Protein AF-A0A949I7P9-F1 (afdb_monomer_lite)

Radius of gyration: 20.42 Å; chains: 1; bounding box: 46×42×62 Å

Sequence (142 aa):
MDLRWSILAGYGPLFASALLTTIEIAAVAVTAGLVLGVGLGLISSSSDAPKPQHWPAAWGLWLTRAVVWVYVTFFRGTPLFVQILLVHFALMPVLVHPDGGLLLSGEAAREFRQSHGAFFSGALALSMNAGAYISEIFRAGI

Foldseek 3Di:
DDDDVVVVVVCVVVVVVVVVLVVVLVVLQLVLLLVLLLVLLVLLLCPPPDQDPDPVSNVVSVVSNVVSVVLLCVLVVDDLVVLLCCLLPPVLCCQQEQVDHPPHHNPVSVVCCVPCRNSVSSSVSSNSSSNSVSSVVSNVVD

Secondary structure (DSSP, 8-state):
----HHHHHTTHHHHHHHHHHHHHHHHHHHHHHHH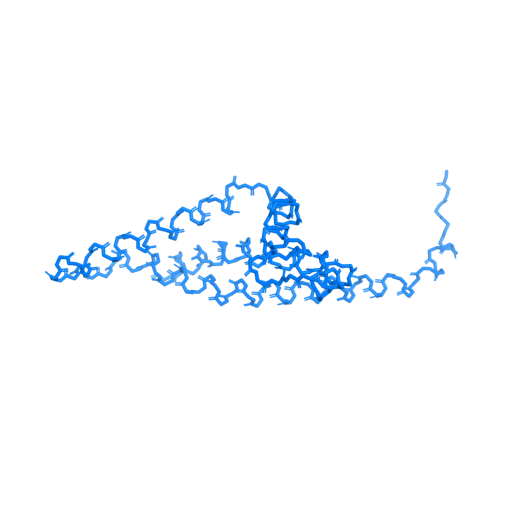HHHHHHHHHHGGGSPPPSSHHHHHHHHHHHHHHHHHHHHHHHS-HHHHHHHIIIIIHHHHB-TTT-SSB-HHHHHHHHHHHHHHHHHHHHHHHHHHHHHHHHHHHH-

pLDDT: mean 92.94, std 6.43, range [67.19, 98.5]

Structure (mmCIF, N/CA/C/O backbone):
data_AF-A0A949I7P9-F1
#
_entry.id   AF-A0A949I7P9-F1
#
loop_
_atom_site.group_PDB
_atom_site.id
_atom_site.type_symbol
_atom_site.label_atom_id
_atom_site.label_alt_id
_atom_site.label_comp_id
_atom_site.label_asym_id
_atom_site.label_entity_id
_atom_site.label_seq_id
_atom_site.pdbx_PDB_ins_code
_atom_site.Cartn_x
_atom_site.Cartn_y
_atom_site.Cartn_z
_atom_site.occupancy
_atom_site.B_iso_or_equiv
_atom_site.auth_seq_id
_atom_site.auth_comp_id
_atom_site.auth_asym_id
_atom_site.auth_atom_id
_atom_site.pdbx_PDB_model_num
ATOM 1 N N . MET A 1 1 ? 17.072 25.916 -26.640 1.00 67.19 1 MET A N 1
ATOM 2 C CA . MET A 1 1 ? 17.054 24.444 -26.517 1.00 67.19 1 MET A CA 1
ATOM 3 C C . MET A 1 1 ? 15.754 23.988 -27.137 1.00 67.19 1 MET A C 1
ATOM 5 O O . MET A 1 1 ? 14.721 24.139 -26.498 1.00 67.19 1 MET A O 1
ATOM 9 N N . ASP A 1 2 ? 15.791 23.537 -28.388 1.00 84.56 2 ASP A N 1
ATOM 10 C CA . ASP A 1 2 ? 14.576 23.132 -29.098 1.00 84.56 2 ASP A CA 1
ATOM 11 C C . ASP A 1 2 ? 14.197 21.696 -28.737 1.00 84.56 2 ASP A C 1
ATOM 13 O O . ASP A 1 2 ? 15.055 20.848 -28.466 1.00 84.56 2 ASP A O 1
ATOM 17 N N . LEU A 1 3 ? 12.896 21.424 -28.703 1.00 85.69 3 LEU A N 1
ATOM 18 C CA . LEU A 1 3 ? 12.366 20.120 -28.332 1.00 85.69 3 LEU A CA 1
ATOM 19 C C . LEU A 1 3 ? 12.647 19.094 -29.444 1.00 85.69 3 LEU A C 1
ATOM 21 O O . LEU A 1 3 ? 12.194 19.244 -30.578 1.00 85.69 3 LEU A O 1
ATOM 25 N N . ARG A 1 4 ? 13.397 18.032 -29.122 1.00 86.88 4 ARG A N 1
ATOM 26 C CA . ARG A 1 4 ? 13.829 17.006 -30.090 1.00 86.88 4 ARG A CA 1
ATOM 27 C C . ARG A 1 4 ? 12.917 15.779 -30.073 1.00 86.88 4 ARG A C 1
ATOM 29 O O . ARG A 1 4 ? 13.238 14.760 -29.468 1.00 86.88 4 ARG A O 1
ATOM 36 N N . TRP A 1 5 ? 11.792 15.867 -30.778 1.00 85.62 5 TRP A N 1
ATOM 37 C CA . TRP A 1 5 ? 10.776 14.806 -30.863 1.00 85.62 5 TRP A CA 1
ATOM 38 C C . TRP A 1 5 ? 11.277 13.473 -31.435 1.00 85.62 5 TRP A C 1
ATOM 40 O O . TRP A 1 5 ? 10.811 12.416 -31.019 1.00 85.62 5 TRP A O 1
ATOM 50 N N . SER A 1 6 ? 12.263 13.503 -32.333 1.00 85.25 6 SER A N 1
ATOM 51 C CA . SER A 1 6 ? 12.880 12.296 -32.902 1.00 85.25 6 SER A CA 1
ATOM 52 C C . SER A 1 6 ? 13.557 11.412 -31.850 1.00 85.25 6 SER A C 1
ATOM 54 O O . SER A 1 6 ? 13.591 10.196 -32.007 1.00 85.25 6 SER A O 1
ATOM 56 N N . ILE A 1 7 ? 14.046 12.008 -30.757 1.00 84.50 7 ILE A N 1
ATOM 57 C CA . ILE A 1 7 ? 14.623 11.273 -29.627 1.00 84.50 7 ILE A CA 1
ATOM 58 C C . ILE A 1 7 ? 13.510 10.584 -28.833 1.00 84.50 7 ILE A C 1
ATOM 60 O O . ILE A 1 7 ? 13.630 9.410 -28.505 1.00 84.50 7 ILE A O 1
ATOM 64 N N . LEU A 1 8 ? 12.403 11.287 -28.569 1.00 83.44 8 LEU A N 1
ATOM 65 C CA . LEU A 1 8 ? 11.265 10.758 -27.809 1.00 83.44 8 LEU A CA 1
ATOM 66 C C . LEU A 1 8 ? 10.566 9.595 -28.524 1.00 83.44 8 LEU A C 1
ATOM 68 O O . LEU A 1 8 ? 10.150 8.644 -27.866 1.00 83.44 8 LEU A O 1
ATOM 72 N N . ALA A 1 9 ? 10.490 9.634 -29.858 1.00 85.00 9 ALA A N 1
ATOM 73 C CA . ALA A 1 9 ? 9.889 8.568 -30.662 1.00 85.00 9 ALA A CA 1
ATOM 74 C C . ALA A 1 9 ? 10.568 7.199 -30.449 1.00 85.00 9 ALA A C 1
ATOM 76 O O . ALA A 1 9 ? 9.891 6.173 -30.465 1.00 85.00 9 ALA A O 1
ATOM 77 N N 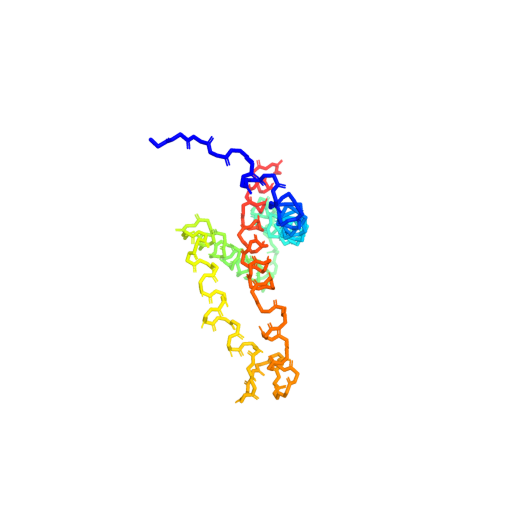. GLY A 1 10 ? 11.879 7.176 -30.171 1.00 88.69 10 GLY A N 1
ATOM 78 C CA . GLY A 1 10 ? 12.616 5.944 -29.865 1.00 88.69 10 GLY A CA 1
ATOM 79 C C . GLY A 1 10 ? 12.252 5.306 -28.517 1.00 88.69 10 GLY A C 1
ATOM 80 O O . GLY A 1 10 ? 12.428 4.104 -28.345 1.00 88.69 10 GLY A O 1
ATOM 81 N N . TYR A 1 11 ? 11.698 6.078 -27.574 1.00 91.75 11 TYR A N 1
ATOM 82 C CA . TYR A 1 11 ? 11.322 5.606 -26.234 1.00 91.75 11 TYR A CA 1
ATOM 83 C C . TYR A 1 11 ? 9.855 5.166 -26.122 1.00 91.75 11 TYR A C 1
ATOM 85 O O . TYR A 1 11 ? 9.417 4.789 -25.037 1.00 91.75 11 TYR A O 1
ATOM 93 N N . GLY A 1 12 ? 9.090 5.173 -27.220 1.00 91.12 12 GLY A N 1
ATOM 94 C CA . GLY A 1 12 ? 7.678 4.768 -27.235 1.00 91.12 12 GLY A CA 1
ATOM 95 C C . GLY A 1 12 ? 7.386 3.451 -26.489 1.00 91.12 12 GLY A C 1
ATOM 96 O O . GLY A 1 12 ? 6.519 3.449 -25.613 1.00 91.12 12 GLY A O 1
ATOM 97 N N . PRO A 1 13 ? 8.133 2.356 -26.745 1.00 93.56 13 PRO A N 1
ATOM 98 C CA . PRO A 1 13 ? 7.938 1.090 -26.034 1.00 93.56 13 PRO A CA 1
ATOM 99 C C . PRO A 1 13 ? 8.166 1.184 -24.517 1.00 93.56 13 PRO A C 1
ATOM 101 O O . PRO A 1 13 ? 7.427 0.571 -23.751 1.00 93.56 13 PRO A O 1
ATOM 104 N N . LEU A 1 14 ? 9.139 1.988 -24.074 1.00 95.06 14 LEU A N 1
ATOM 105 C CA . LEU A 1 14 ? 9.427 2.204 -22.652 1.00 95.06 14 LEU A CA 1
ATOM 106 C C . LEU A 1 14 ? 8.292 2.973 -21.957 1.00 95.06 14 LEU A C 1
ATOM 108 O O . LEU A 1 14 ? 7.924 2.662 -20.825 1.00 95.06 14 LEU A O 1
ATOM 112 N N . PHE A 1 15 ? 7.707 3.966 -22.633 1.00 94.38 15 PHE A N 1
ATOM 113 C CA . PHE A 1 15 ? 6.539 4.672 -22.107 1.00 94.38 15 PHE A CA 1
ATOM 114 C C . PHE A 1 15 ? 5.319 3.758 -22.014 1.00 94.38 15 PHE A C 1
ATOM 116 O O . PHE A 1 15 ? 4.598 3.813 -21.020 1.00 94.38 15 PHE A O 1
ATOM 123 N N . ALA A 1 16 ? 5.111 2.887 -23.004 1.00 95.69 16 ALA A N 1
ATOM 124 C CA . ALA A 1 16 ? 4.037 1.903 -22.963 1.00 95.69 16 ALA A CA 1
ATOM 125 C C . ALA A 1 16 ? 4.211 0.924 -21.790 1.00 95.69 16 ALA A C 1
ATOM 127 O O . ALA A 1 16 ? 3.255 0.689 -21.054 1.00 95.69 16 ALA A O 1
ATOM 128 N N . SER A 1 17 ? 5.426 0.412 -21.553 1.00 96.31 17 SER A N 1
ATOM 129 C CA . SER A 1 17 ? 5.679 -0.472 -20.409 1.00 96.31 17 SER A CA 1
ATOM 130 C C . SER A 1 17 ? 5.471 0.244 -19.073 1.00 96.31 17 SER A C 1
ATOM 132 O O . SER A 1 17 ? 4.817 -0.296 -18.189 1.00 96.31 17 SER A O 1
ATOM 134 N N . ALA A 1 18 ? 5.950 1.484 -18.933 1.00 95.44 18 ALA A N 1
ATOM 135 C CA . ALA A 1 18 ? 5.758 2.272 -17.714 1.00 95.44 18 ALA A CA 1
ATOM 136 C C . ALA A 1 18 ? 4.279 2.614 -17.457 1.00 95.44 18 ALA A C 1
ATOM 138 O O . ALA A 1 18 ? 3.819 2.599 -16.311 1.00 95.44 18 ALA A O 1
ATOM 139 N N . LEU A 1 19 ? 3.516 2.891 -18.519 1.00 97.38 19 LEU A N 1
ATOM 140 C CA . LEU A 1 19 ? 2.073 3.098 -18.438 1.00 97.38 19 LEU A CA 1
ATOM 141 C C . LEU A 1 19 ? 1.371 1.835 -17.934 1.00 97.38 19 LEU A C 1
ATOM 143 O O . LEU A 1 19 ? 0.558 1.920 -17.016 1.00 97.38 19 LEU A O 1
ATOM 147 N N . LEU A 1 20 ? 1.716 0.669 -18.486 1.00 97.94 20 LEU A N 1
ATOM 148 C CA . LEU A 1 20 ? 1.160 -0.609 -18.042 1.00 97.94 20 LEU A CA 1
ATOM 149 C C . LEU A 1 20 ? 1.469 -0.876 -16.567 1.00 97.94 20 LEU A C 1
ATOM 151 O O . LEU A 1 20 ? 0.548 -1.162 -15.809 1.00 97.94 20 LEU A O 1
ATOM 155 N N . THR A 1 21 ? 2.715 -0.683 -16.129 1.00 96.25 21 THR A N 1
ATOM 156 C CA . THR A 1 21 ? 3.089 -0.830 -14.712 1.00 96.25 21 THR A CA 1
ATOM 157 C C . THR A 1 21 ? 2.313 0.132 -13.805 1.00 96.25 21 THR A C 1
ATOM 159 O O . THR A 1 21 ? 1.923 -0.238 -12.699 1.00 96.25 21 THR A O 1
ATOM 162 N N . THR A 1 22 ? 2.045 1.358 -14.267 1.00 97.44 22 THR A N 1
ATOM 163 C CA . THR A 1 22 ? 1.239 2.343 -13.523 1.00 97.44 22 THR A CA 1
ATOM 164 C C . THR A 1 22 ? -0.204 1.870 -13.351 1.00 97.44 22 THR A C 1
ATOM 166 O O . THR A 1 22 ? -0.770 1.975 -12.265 1.00 97.44 22 THR A O 1
ATOM 169 N N . ILE A 1 23 ? -0.803 1.331 -14.415 1.00 98.31 23 ILE A N 1
ATOM 170 C CA . ILE A 1 23 ? -2.163 0.780 -14.372 1.00 98.31 23 ILE A CA 1
ATOM 171 C C . ILE A 1 23 ? -2.210 -0.434 -13.442 1.00 98.31 23 ILE A C 1
ATOM 173 O O . ILE A 1 23 ? -3.117 -0.540 -12.621 1.00 98.31 23 ILE A O 1
ATOM 177 N N . GLU A 1 24 ? -1.221 -1.320 -13.536 1.00 98.00 24 GLU A N 1
ATOM 178 C CA . GLU A 1 24 ? -1.131 -2.533 -12.728 1.00 98.00 24 GLU A CA 1
ATOM 179 C C . GLU A 1 24 ? -1.050 -2.212 -11.230 1.00 98.00 24 GLU A C 1
ATOM 181 O O . GLU A 1 24 ? -1.879 -2.683 -10.448 1.00 98.00 24 GLU A O 1
ATOM 186 N N . ILE A 1 25 ? -0.109 -1.351 -10.825 1.00 97.62 25 ILE A N 1
ATOM 187 C CA . ILE A 1 25 ? 0.049 -0.987 -9.413 1.00 97.62 25 ILE A CA 1
ATOM 188 C C . ILE A 1 25 ? -1.183 -0.248 -8.879 1.00 97.62 25 ILE A C 1
ATOM 190 O O . ILE A 1 25 ? -1.598 -0.494 -7.747 1.00 97.62 25 ILE A O 1
ATOM 194 N N . ALA A 1 26 ? -1.809 0.613 -9.692 1.00 97.81 26 ALA A N 1
ATOM 195 C CA . ALA A 1 26 ? -3.026 1.319 -9.312 1.00 97.81 26 ALA A CA 1
ATOM 196 C C . ALA A 1 26 ? -4.204 0.353 -9.126 1.00 97.81 26 ALA A C 1
ATOM 198 O O . ALA A 1 26 ? -4.915 0.443 -8.127 1.00 97.81 26 ALA A O 1
ATOM 199 N N . ALA A 1 27 ? -4.388 -0.601 -10.042 1.00 98.38 27 ALA A N 1
ATOM 200 C CA . ALA A 1 27 ? -5.454 -1.594 -9.960 1.00 98.38 27 ALA A CA 1
ATOM 201 C C . ALA A 1 27 ? -5.316 -2.472 -8.710 1.00 98.38 27 ALA A C 1
ATOM 203 O O . ALA A 1 27 ? -6.292 -2.656 -7.978 1.00 98.38 27 ALA A O 1
ATOM 204 N N . VAL A 1 28 ? -4.104 -2.960 -8.425 1.00 98.19 28 VAL A N 1
ATOM 205 C CA . VAL A 1 28 ? -3.815 -3.737 -7.211 1.00 98.19 28 VAL A CA 1
ATOM 206 C C . VAL A 1 28 ? -4.088 -2.898 -5.964 1.00 98.19 28 VAL A C 1
ATOM 208 O O . VAL A 1 28 ? -4.833 -3.333 -5.084 1.00 98.19 28 VAL A O 1
ATOM 211 N N . ALA A 1 29 ? -3.543 -1.679 -5.908 1.00 97.94 29 ALA A N 1
ATOM 212 C CA . ALA A 1 29 ? -3.658 -0.819 -4.737 1.00 97.94 29 ALA A CA 1
ATOM 213 C C . ALA A 1 29 ? -5.100 -0.409 -4.428 1.00 97.94 29 ALA A C 1
ATOM 215 O O . ALA A 1 29 ? -5.526 -0.465 -3.276 1.00 97.94 29 ALA A O 1
ATOM 216 N N . VAL A 1 30 ? -5.868 -0.027 -5.450 1.00 97.81 30 VAL A N 1
ATOM 217 C CA . VAL A 1 30 ? -7.273 0.359 -5.285 1.00 97.81 30 VAL A CA 1
ATOM 218 C C . VAL A 1 30 ? -8.118 -0.843 -4.887 1.00 97.81 30 VAL A C 1
ATOM 220 O O . VAL A 1 30 ? -8.956 -0.713 -4.003 1.00 97.81 30 VAL A O 1
ATOM 223 N N . THR A 1 31 ? -7.887 -2.017 -5.476 1.00 98.44 31 THR A N 1
ATOM 224 C CA . THR A 1 31 ? -8.668 -3.220 -5.147 1.00 98.44 31 THR A CA 1
ATOM 225 C C . THR A 1 31 ? -8.416 -3.667 -3.707 1.00 98.44 31 THR A C 1
ATOM 227 O O . THR A 1 31 ? -9.362 -3.854 -2.942 1.00 98.44 31 THR A O 1
ATOM 230 N N . ALA A 1 32 ? -7.150 -3.785 -3.297 1.00 98.31 32 ALA A N 1
ATOM 231 C CA . ALA A 1 32 ? -6.800 -4.154 -1.926 1.00 98.31 32 ALA A CA 1
ATOM 232 C C . ALA A 1 32 ? -7.219 -3.070 -0.917 1.00 98.31 32 ALA A C 1
ATOM 234 O O . ALA A 1 32 ? -7.778 -3.380 0.138 1.00 98.31 32 ALA A O 1
ATOM 235 N N . GLY A 1 33 ? -7.012 -1.798 -1.268 1.00 98.31 33 GLY A N 1
ATOM 236 C CA . GLY A 1 33 ? -7.462 -0.654 -0.483 1.00 98.31 33 GLY A CA 1
ATOM 237 C C . GLY A 1 33 ? -8.979 -0.610 -0.326 1.00 98.31 33 GLY A C 1
ATOM 238 O O . GLY A 1 33 ? -9.460 -0.296 0.754 1.00 98.31 33 GLY A O 1
ATOM 239 N N . LEU A 1 34 ? -9.750 -0.987 -1.348 1.00 98.06 34 LEU A N 1
ATOM 240 C CA . LEU A 1 34 ? -11.207 -1.062 -1.268 1.00 98.06 34 LEU A CA 1
ATOM 241 C C . LEU A 1 34 ? -11.655 -2.129 -0.271 1.00 98.06 34 LEU A C 1
ATOM 243 O O . LEU A 1 34 ? -12.462 -1.832 0.605 1.00 98.06 34 LEU A O 1
ATOM 247 N N . VAL A 1 35 ? -11.106 -3.343 -0.363 1.00 98.00 35 VAL A N 1
ATOM 248 C CA . VAL A 1 35 ? -11.433 -4.436 0.569 1.00 98.00 35 VAL A CA 1
ATOM 249 C C . VAL A 1 35 ? -11.123 -4.028 2.010 1.00 98.00 35 VAL A C 1
ATOM 251 O O . VAL A 1 35 ? -11.970 -4.165 2.894 1.00 98.00 35 VAL A O 1
ATOM 254 N N . LEU A 1 36 ? -9.930 -3.473 2.241 1.00 97.88 36 LEU A N 1
ATOM 255 C CA . LEU A 1 36 ? -9.514 -3.005 3.560 1.00 97.88 36 LEU A CA 1
ATOM 256 C C . LEU A 1 36 ? -10.383 -1.838 4.050 1.00 97.88 36 LEU A C 1
ATOM 258 O O . LEU A 1 36 ? -10.881 -1.859 5.173 1.00 97.88 36 LEU A O 1
ATOM 262 N N . GLY A 1 37 ? -10.596 -0.839 3.197 1.00 97.44 37 GLY A N 1
ATOM 263 C CA . GLY A 1 37 ? -11.344 0.372 3.508 1.00 97.44 37 GLY A CA 1
ATOM 264 C C . GLY A 1 37 ? -12.805 0.093 3.832 1.00 97.44 37 GLY A C 1
ATOM 265 O O . GLY A 1 37 ? -13.307 0.625 4.814 1.00 97.44 37 GLY A O 1
ATOM 266 N N . VAL A 1 38 ? -13.474 -0.797 3.095 1.00 96.69 38 VAL A N 1
ATOM 267 C CA . VAL A 1 38 ? -14.847 -1.223 3.417 1.00 96.69 38 VAL A CA 1
ATOM 268 C C . VAL A 1 38 ? -14.901 -1.854 4.807 1.00 96.69 38 VAL A C 1
ATOM 270 O O . VAL A 1 38 ? -15.728 -1.457 5.627 1.00 96.69 38 VAL A O 1
ATOM 273 N N . GLY A 1 39 ? -13.995 -2.789 5.113 1.00 95.38 39 GLY A N 1
ATOM 274 C CA . GLY A 1 39 ? -13.956 -3.443 6.424 1.00 95.38 39 GLY A CA 1
ATOM 275 C C . GLY A 1 39 ? -13.757 -2.451 7.575 1.00 95.38 39 GLY A C 1
ATOM 276 O O . GLY A 1 39 ? -14.498 -2.470 8.558 1.00 95.38 39 GLY A O 1
ATOM 277 N N . LEU A 1 40 ? -12.794 -1.538 7.438 1.00 96.19 40 LEU A N 1
ATOM 278 C CA . LEU A 1 40 ? -12.508 -0.511 8.443 1.00 96.19 40 LEU A CA 1
ATOM 279 C C . LEU A 1 40 ? -13.628 0.542 8.552 1.00 96.19 40 LEU A C 1
ATOM 281 O O . LEU A 1 40 ? -13.978 0.971 9.657 1.00 96.19 40 LEU A O 1
ATOM 285 N N . GLY A 1 41 ? -14.243 0.911 7.427 1.00 94.50 41 GLY A N 1
ATOM 286 C CA . GLY A 1 41 ? -15.379 1.830 7.355 1.00 94.50 41 GLY A CA 1
ATOM 287 C C . GLY A 1 41 ? -16.592 1.294 8.111 1.00 94.50 41 GLY A C 1
ATOM 288 O O . GLY A 1 41 ? -17.196 2.008 8.908 1.00 94.50 41 GLY A O 1
ATOM 289 N N . LEU A 1 42 ? -16.893 0.002 7.966 1.00 92.75 42 LEU A N 1
ATOM 290 C CA . LEU A 1 42 ? -17.966 -0.655 8.720 1.00 92.75 42 LEU A CA 1
ATOM 291 C C . LEU A 1 42 ? -17.684 -0.682 10.231 1.00 92.75 42 LEU A C 1
ATOM 293 O O . LEU A 1 42 ? -18.573 -0.395 11.035 1.00 92.75 42 LEU A O 1
ATOM 297 N N . ILE A 1 43 ? -16.443 -0.977 10.639 1.00 91.62 43 ILE A N 1
ATOM 298 C CA . ILE A 1 43 ? -16.061 -0.984 12.062 1.00 91.62 43 ILE A CA 1
ATOM 299 C C . ILE A 1 43 ? -16.203 0.415 12.665 1.00 91.62 43 ILE A C 1
ATOM 301 O O . ILE A 1 43 ? -16.750 0.560 13.760 1.00 91.62 43 ILE A O 1
ATOM 305 N N . SER A 1 44 ? -15.725 1.445 11.970 1.00 87.75 44 SER A N 1
ATOM 306 C CA . SER A 1 44 ? -15.782 2.826 12.459 1.00 87.75 44 SER A CA 1
ATOM 307 C C . SER A 1 44 ? -17.209 3.380 12.518 1.00 87.75 44 SER A C 1
ATOM 309 O O . SER A 1 44 ? -17.540 4.038 13.500 1.00 87.75 44 SER A O 1
ATOM 311 N N . SER A 1 45 ? -18.073 3.030 11.561 1.00 87.06 45 SER A N 1
ATOM 312 C CA . SER A 1 45 ? -19.488 3.459 11.520 1.00 87.06 45 SER A CA 1
ATOM 313 C C . SER A 1 45 ? -20.380 2.737 12.523 1.00 87.06 45 SER A C 1
ATOM 315 O O . SER A 1 45 ? -21.480 3.178 12.836 1.00 87.06 45 SER A O 1
ATOM 317 N N . SER A 1 46 ? -19.906 1.631 13.101 1.00 83.38 46 SER A N 1
ATOM 318 C CA . SER A 1 46 ? -20.655 0.941 14.152 1.00 83.38 46 SER A CA 1
ATOM 319 C C . SER A 1 46 ? -20.900 1.819 15.390 1.00 83.38 46 SER A C 1
ATOM 321 O O . SER A 1 46 ? -21.643 1.399 16.276 1.00 83.38 46 SER A O 1
ATOM 323 N N . SER A 1 47 ? -20.271 3.001 15.507 1.00 70.00 47 SER A N 1
ATOM 324 C CA . SER A 1 47 ? -20.476 3.969 16.596 1.00 70.00 47 SER A CA 1
ATOM 325 C C . SER A 1 47 ? -21.938 4.262 16.901 1.00 70.00 47 SER A C 1
ATOM 327 O O . SER A 1 47 ? -22.265 4.408 18.078 1.00 70.00 47 SER A O 1
ATOM 329 N N . ASP A 1 48 ? -22.790 4.258 15.878 1.00 69.50 48 ASP A N 1
ATOM 330 C CA . ASP A 1 48 ? -24.219 4.555 15.995 1.00 69.50 48 ASP A CA 1
ATOM 331 C C . ASP A 1 48 ? -25.068 3.315 16.330 1.00 69.50 48 ASP A C 1
ATOM 333 O O . ASP A 1 48 ? -26.268 3.415 16.587 1.00 69.50 48 ASP A O 1
ATOM 337 N N . ALA A 1 49 ? -24.450 2.130 16.391 1.00 71.75 49 ALA A N 1
ATOM 338 C CA . ALA A 1 49 ? -25.117 0.898 16.790 1.00 71.75 49 ALA A CA 1
ATOM 339 C C . ALA A 1 49 ? -25.321 0.821 18.321 1.00 71.75 49 ALA A C 1
ATOM 341 O O . ALA A 1 49 ? -24.467 1.282 19.092 1.00 71.75 49 ALA A O 1
ATOM 342 N N . PRO A 1 50 ? -26.411 0.179 18.795 1.00 73.62 50 PRO A N 1
ATOM 343 C CA . PRO A 1 50 ? -26.641 -0.053 20.217 1.00 73.62 50 PRO A CA 1
ATOM 344 C C . PRO A 1 50 ? -25.442 -0.736 20.884 1.00 73.62 50 PRO A C 1
ATOM 346 O O . PRO A 1 50 ? -24.910 -1.729 20.381 1.00 73.62 50 PRO A O 1
ATOM 349 N N . LYS A 1 51 ? -25.012 -0.211 22.038 1.00 76.50 51 LYS A N 1
ATOM 350 C CA . LYS A 1 51 ? -23.890 -0.788 22.788 1.00 76.50 51 LYS A CA 1
ATOM 351 C C . LYS A 1 51 ? -24.225 -2.230 23.204 1.00 76.50 51 LYS A C 1
ATOM 353 O O . LYS A 1 51 ? -25.322 -2.457 23.718 1.00 76.50 51 LYS A O 1
ATOM 358 N N . PRO A 1 52 ? -23.295 -3.191 23.046 1.00 80.62 52 PRO A N 1
ATOM 359 C CA . PRO A 1 52 ? -23.499 -4.552 23.530 1.00 80.62 52 PRO A CA 1
ATOM 360 C C . PRO A 1 52 ? -23.801 -4.563 25.033 1.00 80.62 52 PRO A C 1
ATOM 362 O O . PRO A 1 52 ? -23.138 -3.868 25.801 1.00 80.62 52 PRO A O 1
ATOM 365 N N . GLN A 1 53 ? -24.764 -5.382 25.465 1.00 77.94 53 GLN A N 1
ATOM 366 C CA . GLN A 1 53 ? -25.109 -5.527 26.889 1.00 77.94 53 GLN A CA 1
ATOM 367 C C . GLN A 1 53 ? -23.990 -6.206 27.700 1.00 77.94 53 GLN A C 1
ATOM 369 O O . GLN A 1 53 ? -23.862 -5.976 28.900 1.00 77.94 53 GLN A O 1
ATOM 374 N N . HIS A 1 54 ? -23.154 -7.024 27.052 1.00 86.94 54 HIS A N 1
ATOM 375 C CA . HIS A 1 54 ? -22.037 -7.712 27.694 1.00 86.94 54 HIS A CA 1
ATOM 376 C C . HIS A 1 54 ? -20.773 -6.843 27.697 1.00 86.94 54 HIS A C 1
ATOM 378 O O . HIS A 1 54 ? -20.266 -6.453 26.641 1.00 86.94 54 HIS A O 1
ATOM 384 N N . TRP A 1 55 ? -20.217 -6.605 28.888 1.00 84.94 55 TRP A N 1
ATOM 385 C CA . TRP A 1 55 ? -19.028 -5.768 29.081 1.00 84.94 55 TRP A CA 1
ATOM 386 C C . TRP A 1 55 ? -17.793 -6.180 28.247 1.00 84.94 55 TRP A C 1
ATOM 388 O O . TRP A 1 55 ? -17.120 -5.268 27.759 1.00 84.94 55 TRP A O 1
ATOM 398 N N . PRO A 1 56 ? -17.497 -7.478 27.984 1.00 88.00 56 PRO A N 1
ATOM 399 C CA . PRO A 1 56 ? -16.338 -7.851 27.172 1.00 88.00 56 PRO A CA 1
ATOM 400 C C . PRO A 1 56 ? -16.537 -7.491 25.697 1.00 88.00 56 PRO A C 1
ATOM 402 O O . PRO A 1 56 ? -15.605 -7.051 25.030 1.00 88.00 56 PRO A O 1
ATOM 405 N N . ALA A 1 57 ? -17.767 -7.624 25.191 1.00 85.94 57 ALA A N 1
ATOM 406 C CA . ALA A 1 57 ? -18.105 -7.279 23.813 1.00 85.94 57 ALA A CA 1
ATOM 407 C C . ALA A 1 57 ? -18.045 -5.760 23.587 1.00 85.94 57 ALA A C 1
ATOM 409 O O . ALA A 1 57 ? -17.545 -5.306 22.559 1.00 85.94 57 ALA A O 1
ATOM 410 N N . ALA A 1 58 ? -18.491 -4.969 24.568 1.00 85.81 58 ALA A N 1
ATOM 411 C CA . ALA A 1 58 ? -18.362 -3.515 24.526 1.00 85.81 58 ALA A CA 1
ATOM 412 C C . ALA A 1 58 ? -16.887 -3.067 24.520 1.00 85.81 58 ALA A C 1
ATOM 414 O O . ALA A 1 58 ? -16.516 -2.187 23.742 1.00 85.81 58 ALA A O 1
ATOM 415 N N . TRP A 1 59 ? -16.041 -3.706 25.336 1.00 88.88 59 TRP A N 1
ATOM 416 C CA . TRP A 1 59 ? -14.595 -3.462 25.356 1.00 88.88 59 TRP A CA 1
ATOM 417 C C . TRP A 1 59 ? -13.912 -3.837 24.039 1.00 88.88 59 TRP A C 1
ATOM 419 O O . TRP A 1 59 ? -13.129 -3.048 23.513 1.00 88.88 59 TRP A O 1
ATOM 429 N N . GLY A 1 60 ? -14.233 -5.008 23.481 1.00 89.94 60 GLY A N 1
ATOM 430 C CA . GLY A 1 60 ? -13.687 -5.455 22.198 1.00 89.94 60 GLY A CA 1
ATOM 431 C C . GLY A 1 60 ? -14.017 -4.487 21.063 1.00 89.94 60 GLY A C 1
ATOM 432 O O . GLY A 1 60 ? -13.128 -4.090 20.314 1.00 89.94 60 GLY A O 1
ATOM 433 N N . LEU A 1 61 ? -15.269 -4.029 20.994 1.00 87.75 61 LEU A N 1
ATOM 434 C CA . LEU A 1 61 ? -15.722 -3.072 19.985 1.00 87.75 61 LEU A CA 1
ATOM 435 C C . LEU A 1 61 ? -15.040 -1.704 20.121 1.00 87.75 61 LEU A C 1
ATOM 437 O O . LEU A 1 61 ? -14.671 -1.081 19.123 1.00 87.75 61 LEU A O 1
ATOM 441 N N . TRP A 1 62 ? -14.850 -1.232 21.356 1.00 89.19 62 TRP A N 1
ATOM 442 C CA . TRP A 1 62 ? -14.096 -0.008 21.616 1.00 89.19 62 TRP A CA 1
ATOM 443 C C . TRP A 1 62 ? -12.640 -0.142 21.152 1.00 89.19 62 TRP A C 1
ATOM 445 O O . TRP A 1 62 ? -12.145 0.739 20.450 1.00 89.19 62 TRP A O 1
ATOM 455 N N . LEU A 1 63 ? -11.984 -1.265 21.464 1.00 92.62 63 LEU A N 1
ATOM 456 C CA . LEU A 1 63 ? -10.601 -1.518 21.065 1.00 92.62 63 LEU A CA 1
ATOM 457 C C . LEU A 1 63 ? -10.453 -1.568 19.541 1.00 92.62 63 LEU A C 1
ATOM 459 O O . LEU A 1 63 ? -9.568 -0.912 18.994 1.00 92.62 63 LEU A O 1
ATOM 463 N N . THR A 1 64 ? -11.330 -2.288 18.835 1.00 92.50 64 THR A N 1
ATOM 464 C CA . THR A 1 64 ? -11.272 -2.354 17.367 1.00 92.50 64 THR A CA 1
ATOM 465 C C . THR A 1 64 ? -11.453 -0.977 16.740 1.00 92.50 64 THR A C 1
ATOM 467 O O . THR A 1 64 ? -10.715 -0.626 15.824 1.00 92.50 64 THR A O 1
ATOM 470 N N . ARG A 1 65 ? -12.368 -0.152 17.266 1.00 91.75 65 ARG A N 1
ATOM 471 C CA . ARG A 1 65 ? -12.547 1.233 16.802 1.00 91.75 65 ARG A CA 1
ATOM 472 C C . ARG A 1 65 ? -11.322 2.094 17.070 1.00 91.75 65 ARG A C 1
ATOM 474 O O . ARG A 1 65 ? -10.938 2.865 16.198 1.00 91.75 65 ARG A O 1
ATOM 481 N N . ALA A 1 66 ? -10.698 1.952 18.238 1.00 94.56 66 ALA A N 1
ATOM 482 C CA . ALA A 1 66 ? -9.473 2.670 18.565 1.00 94.56 66 ALA A CA 1
ATOM 483 C C . ALA A 1 66 ? -8.342 2.308 17.590 1.00 94.56 66 ALA A C 1
ATOM 485 O O . ALA A 1 66 ? -7.672 3.199 17.074 1.00 94.56 66 ALA A O 1
ATOM 486 N N . VAL A 1 67 ? -8.180 1.021 17.261 1.00 96.25 67 VAL A N 1
ATOM 487 C CA . VAL A 1 67 ? -7.196 0.559 16.267 1.00 96.25 67 VAL A CA 1
ATOM 488 C C . VAL A 1 67 ? -7.486 1.143 14.883 1.00 96.25 67 VAL A C 1
ATOM 490 O O . VAL A 1 67 ? -6.571 1.671 14.250 1.00 96.25 67 VAL A O 1
ATOM 493 N N . VAL A 1 68 ? -8.745 1.111 14.425 1.00 96.44 68 VAL A N 1
ATOM 494 C CA . VAL A 1 68 ? -9.133 1.729 13.143 1.00 96.44 68 VAL A CA 1
ATOM 495 C C . VAL A 1 68 ? -8.846 3.228 13.150 1.00 96.44 68 VAL A C 1
ATOM 497 O O . VAL A 1 68 ? -8.273 3.743 12.194 1.00 96.44 68 VAL A O 1
ATOM 500 N N . TRP A 1 69 ? -9.182 3.929 14.232 1.00 95.38 69 TRP A N 1
ATOM 501 C CA . TRP A 1 69 ? -8.934 5.363 14.358 1.00 95.38 69 TRP A CA 1
ATOM 502 C C . TRP A 1 69 ? -7.440 5.700 14.283 1.00 95.38 69 TRP A C 1
ATOM 504 O O . TRP A 1 69 ? -7.062 6.616 13.550 1.00 95.38 69 TRP A O 1
ATOM 514 N N . VAL A 1 70 ? -6.582 4.938 14.972 1.00 97.81 70 VAL A N 1
ATOM 515 C CA . VAL A 1 70 ? -5.120 5.105 14.904 1.00 97.81 70 VAL A CA 1
ATOM 516 C C . VAL A 1 70 ? -4.619 4.867 13.482 1.00 97.81 70 VAL A C 1
ATOM 518 O O . VAL A 1 70 ? -3.876 5.692 12.952 1.00 97.81 70 VAL A O 1
ATOM 521 N N . TYR A 1 71 ? -5.056 3.778 12.846 1.00 97.81 71 TYR A N 1
ATOM 522 C CA . TYR A 1 71 ? -4.697 3.455 11.468 1.00 97.81 71 TYR A CA 1
ATOM 523 C C . TYR A 1 71 ? -5.089 4.585 10.502 1.00 97.81 71 TYR A C 1
ATOM 525 O O . TYR A 1 71 ? -4.236 5.118 9.792 1.00 97.81 71 TYR A O 1
ATOM 533 N N . VAL A 1 72 ? -6.357 5.008 10.514 1.00 97.38 72 VAL A N 1
ATOM 534 C CA . VAL A 1 72 ? -6.878 6.049 9.615 1.00 97.38 72 VAL A CA 1
ATOM 535 C C . VAL A 1 72 ? -6.147 7.372 9.835 1.00 97.38 72 VAL A C 1
ATOM 537 O O . VAL A 1 72 ? -5.729 8.014 8.870 1.00 97.38 72 VAL A O 1
ATOM 540 N N . THR A 1 73 ? -5.951 7.765 11.096 1.00 97.44 73 THR A N 1
ATOM 541 C CA . THR A 1 73 ? -5.260 9.012 11.452 1.00 97.44 73 THR A CA 1
ATOM 542 C C . THR A 1 73 ? -3.808 8.992 10.985 1.00 97.44 73 THR A C 1
ATOM 544 O O . THR A 1 73 ? -3.338 9.966 10.403 1.00 97.44 73 THR A O 1
ATOM 547 N N . PHE A 1 74 ? -3.100 7.875 11.171 1.00 97.75 74 PHE A N 1
ATOM 548 C CA . PHE A 1 74 ? -1.716 7.732 10.730 1.00 97.75 74 PHE A CA 1
ATOM 549 C C . PHE A 1 74 ? -1.582 7.808 9.203 1.00 97.75 74 PHE A C 1
ATOM 551 O O . PHE A 1 74 ? -0.798 8.610 8.692 1.00 97.75 74 PHE A O 1
ATOM 558 N N . PHE A 1 75 ? -2.356 7.012 8.458 1.00 97.88 75 PHE A N 1
ATOM 559 C CA . PHE A 1 75 ? -2.214 6.907 6.999 1.00 97.88 75 PHE A CA 1
ATOM 560 C C . PHE A 1 75 ? -2.734 8.137 6.244 1.00 97.88 75 PHE A C 1
ATOM 562 O O . PHE A 1 75 ? -2.205 8.457 5.181 1.00 97.88 75 PHE A O 1
ATOM 569 N N . ARG A 1 76 ? -3.715 8.865 6.791 1.00 97.25 76 ARG A N 1
ATOM 570 C CA . ARG A 1 76 ? -4.175 10.145 6.220 1.00 97.25 76 ARG A CA 1
ATOM 571 C C . ARG A 1 76 ? -3.346 11.341 6.692 1.00 97.25 76 ARG A C 1
ATOM 573 O O . ARG A 1 76 ? -3.313 12.358 6.007 1.00 97.25 76 ARG A O 1
ATOM 580 N N . GLY A 1 77 ? -2.711 11.235 7.860 1.00 96.94 77 GLY A N 1
ATOM 581 C CA . GLY A 1 77 ? -1.933 12.307 8.487 1.00 96.94 77 GLY A CA 1
ATOM 582 C C . GLY A 1 77 ? -0.445 12.320 8.131 1.00 96.94 77 GLY A C 1
ATOM 583 O O . GLY A 1 77 ? 0.257 13.255 8.510 1.00 96.94 77 GLY A O 1
ATOM 584 N N . THR A 1 78 ? 0.058 11.308 7.417 1.00 97.44 78 THR A N 1
ATOM 585 C CA . THR A 1 78 ? 1.473 11.201 7.025 1.00 97.44 78 THR A CA 1
ATOM 586 C C . THR A 1 78 ? 1.640 11.290 5.504 1.00 97.44 78 THR A C 1
ATOM 588 O O . THR A 1 78 ? 0.780 10.807 4.766 1.00 97.44 78 THR A O 1
ATOM 591 N N . PRO A 1 79 ? 2.739 11.877 4.990 1.00 97.94 79 PRO A N 1
ATOM 592 C CA . PRO A 1 79 ? 2.971 11.939 3.550 1.00 97.94 79 PRO A CA 1
ATOM 593 C C . PRO A 1 79 ? 3.097 10.541 2.932 1.00 97.94 79 PRO A C 1
ATOM 595 O O . PRO A 1 79 ? 3.889 9.724 3.404 1.00 97.94 79 PRO A O 1
ATOM 598 N N . LEU A 1 80 ? 2.397 10.293 1.820 1.00 97.62 80 LEU A N 1
ATOM 599 C CA . LEU A 1 80 ? 2.448 9.011 1.101 1.00 97.62 80 LEU A CA 1
ATOM 600 C C . LEU A 1 80 ? 3.883 8.601 0.734 1.00 97.62 80 LEU A C 1
ATOM 602 O O . LEU A 1 80 ? 4.246 7.433 0.839 1.00 97.62 80 LEU A O 1
ATOM 606 N N . PHE A 1 81 ? 4.728 9.564 0.361 1.00 97.19 81 PHE A N 1
ATOM 607 C CA . PHE A 1 81 ? 6.131 9.287 0.059 1.00 97.19 81 PHE A CA 1
ATOM 608 C C . PHE A 1 81 ? 6.871 8.671 1.257 1.00 97.19 81 PHE A C 1
ATOM 610 O O . PHE A 1 81 ? 7.580 7.682 1.099 1.00 97.19 81 PHE A O 1
ATOM 617 N N . VAL A 1 82 ? 6.641 9.187 2.470 1.00 97.62 82 VAL A N 1
ATOM 618 C CA . VAL A 1 82 ? 7.229 8.630 3.699 1.00 97.62 82 VAL A CA 1
ATOM 619 C C . VAL A 1 82 ? 6.693 7.225 3.965 1.00 97.62 82 VAL A C 1
ATOM 621 O O . VAL A 1 82 ? 7.460 6.358 4.367 1.00 97.62 82 VAL A O 1
ATOM 624 N N . GLN A 1 83 ? 5.414 6.960 3.686 1.00 97.94 83 GLN A N 1
ATOM 625 C CA . GLN A 1 83 ? 4.833 5.619 3.827 1.00 97.94 83 GLN A CA 1
ATOM 626 C C . GLN A 1 83 ? 5.513 4.611 2.895 1.00 97.94 83 GLN A C 1
ATOM 628 O O . GLN A 1 83 ? 5.876 3.526 3.338 1.00 97.94 83 GLN A O 1
ATOM 633 N N . ILE A 1 84 ? 5.755 4.983 1.633 1.00 97.88 84 ILE A N 1
ATOM 634 C CA . ILE A 1 84 ? 6.482 4.137 0.674 1.00 97.88 84 ILE A CA 1
ATOM 635 C C . ILE A 1 84 ? 7.902 3.852 1.177 1.00 97.88 84 ILE A C 1
ATOM 637 O O . ILE A 1 84 ? 8.334 2.700 1.159 1.00 97.88 84 ILE A O 1
ATOM 641 N N . LEU A 1 85 ? 8.613 4.870 1.674 1.00 97.75 85 LEU A N 1
ATOM 642 C CA . LEU A 1 85 ? 9.959 4.699 2.230 1.00 97.75 85 LEU A CA 1
ATOM 643 C C . LEU A 1 85 ? 9.962 3.793 3.466 1.00 97.75 85 LEU A C 1
ATOM 645 O O . LEU A 1 85 ? 10.790 2.891 3.555 1.00 97.75 85 LEU A O 1
ATOM 649 N N . LEU A 1 86 ? 9.030 3.998 4.400 1.00 97.44 86 LEU A N 1
ATOM 650 C CA . LEU A 1 86 ? 8.893 3.164 5.593 1.00 97.44 86 LEU A CA 1
ATOM 651 C C . LEU A 1 86 ? 8.587 1.715 5.219 1.00 97.44 86 LEU A C 1
ATOM 653 O O . LEU A 1 86 ? 9.203 0.798 5.759 1.00 97.44 86 LEU A O 1
ATOM 657 N N . VAL A 1 87 ? 7.684 1.490 4.265 1.00 97.50 87 VAL A N 1
ATOM 658 C CA . VAL A 1 87 ? 7.379 0.139 3.795 1.00 97.50 87 VAL A CA 1
ATOM 659 C C . VAL A 1 87 ? 8.618 -0.494 3.160 1.00 97.50 87 VAL A C 1
ATOM 661 O O . VAL A 1 87 ? 9.010 -1.589 3.552 1.00 97.50 87 VAL A O 1
ATOM 664 N N . HIS A 1 88 ? 9.281 0.197 2.234 1.00 96.69 88 HIS A N 1
ATOM 665 C CA . HIS A 1 88 ? 10.390 -0.374 1.471 1.00 96.69 88 HIS A CA 1
ATOM 666 C C . HIS A 1 88 ? 11.664 -0.598 2.303 1.00 96.69 88 HIS A C 1
ATOM 668 O O . HIS A 1 88 ? 12.318 -1.634 2.173 1.00 96.69 88 HIS A O 1
ATOM 674 N N . PHE A 1 89 ? 12.018 0.357 3.167 1.00 96.19 89 PHE A N 1
ATOM 675 C CA . PHE A 1 89 ? 13.290 0.354 3.893 1.00 96.19 89 PHE A CA 1
ATOM 676 C C . PHE A 1 89 ? 13.194 -0.120 5.343 1.00 96.19 89 PHE A C 1
ATOM 678 O O . PHE A 1 89 ? 14.211 -0.547 5.878 1.00 96.19 89 PHE A O 1
ATOM 685 N N . ALA A 1 90 ? 12.020 -0.078 5.981 1.00 95.81 90 ALA A N 1
ATOM 686 C CA . ALA A 1 90 ? 11.860 -0.548 7.360 1.00 95.81 90 ALA A CA 1
ATOM 687 C C . ALA A 1 90 ? 11.021 -1.829 7.436 1.00 95.81 90 ALA A C 1
ATOM 689 O O . ALA A 1 90 ? 11.493 -2.842 7.947 1.00 95.81 90 ALA A O 1
ATOM 690 N N . LEU A 1 91 ? 9.805 -1.826 6.884 1.00 95.81 91 LEU A N 1
ATOM 691 C CA . LEU A 1 91 ? 8.895 -2.967 7.006 1.00 95.81 91 LEU A CA 1
ATOM 692 C C . LEU A 1 91 ? 9.371 -4.176 6.192 1.00 95.81 91 LEU A C 1
ATOM 694 O O . LEU A 1 91 ? 9.448 -5.284 6.717 1.00 95.81 91 LEU A O 1
ATOM 698 N N . MET A 1 92 ? 9.720 -3.981 4.920 1.00 95.56 92 MET A N 1
ATOM 699 C CA . MET A 1 92 ? 10.106 -5.086 4.044 1.00 95.56 92 MET A CA 1
ATOM 700 C C . MET A 1 92 ? 11.346 -5.845 4.526 1.00 95.56 92 MET A C 1
ATOM 702 O O . MET A 1 92 ? 11.324 -7.063 4.426 1.00 95.56 92 MET A O 1
ATOM 706 N N . PRO A 1 93 ? 12.420 -5.222 5.051 1.00 93.31 93 PRO A N 1
ATOM 707 C CA . PRO A 1 93 ? 13.519 -5.957 5.690 1.00 93.31 93 PRO A CA 1
ATOM 708 C C . PRO A 1 93 ? 13.124 -6.731 6.947 1.00 93.31 93 PRO A C 1
ATOM 710 O O . PRO A 1 93 ? 13.710 -7.766 7.219 1.00 93.31 93 PRO A O 1
ATOM 713 N N . VAL A 1 94 ? 12.128 -6.283 7.708 1.00 95.50 94 VAL A N 1
ATOM 714 C CA . VAL A 1 94 ? 11.646 -7.061 8.860 1.00 95.50 94 VAL A CA 1
ATOM 715 C C . VAL A 1 94 ? 10.856 -8.290 8.391 1.00 95.50 94 VAL A C 1
ATOM 717 O O . VAL A 1 94 ? 10.979 -9.375 8.955 1.00 95.50 94 VAL A O 1
ATOM 720 N N . LEU A 1 95 ? 10.060 -8.146 7.330 1.00 94.81 95 LEU A N 1
ATOM 721 C CA . LEU A 1 95 ? 9.214 -9.225 6.816 1.00 94.81 95 LEU A CA 1
ATOM 722 C C . LEU A 1 95 ? 9.961 -10.202 5.899 1.00 94.81 95 LEU A C 1
ATOM 724 O O . LEU A 1 95 ? 9.750 -11.407 5.972 1.00 94.81 95 LEU A O 1
ATOM 728 N N . VAL A 1 96 ? 10.816 -9.696 5.020 1.00 95.19 96 VAL A N 1
ATOM 729 C CA . VAL A 1 96 ? 11.484 -10.459 3.964 1.00 95.19 96 VAL A CA 1
ATOM 730 C C . VAL A 1 96 ? 12.968 -10.130 4.000 1.00 95.19 96 VAL A C 1
ATOM 732 O O . VAL A 1 96 ? 13.391 -9.071 3.525 1.00 95.19 96 VAL A O 1
ATOM 735 N N . HIS A 1 97 ? 13.768 -11.036 4.558 1.00 93.62 97 HIS A N 1
ATOM 736 C CA . HIS A 1 97 ? 15.213 -10.861 4.680 1.00 93.62 97 HIS A CA 1
ATOM 737 C C . HIS A 1 97 ? 15.939 -12.206 4.698 1.00 93.62 97 HIS A C 1
ATOM 739 O O . HIS A 1 97 ? 15.490 -13.110 5.407 1.00 93.62 97 HIS A O 1
ATOM 745 N N . PRO A 1 98 ? 17.069 -12.345 3.977 1.00 91.75 98 PRO A N 1
ATOM 746 C CA . PRO A 1 98 ? 17.816 -13.601 3.922 1.00 91.75 98 PRO A CA 1
ATOM 747 C C . PRO A 1 98 ? 18.180 -14.142 5.311 1.00 91.75 98 PRO A C 1
ATOM 749 O O . PRO A 1 98 ? 17.911 -15.303 5.603 1.00 91.75 98 PRO A O 1
ATOM 752 N N . ASP A 1 99 ? 18.660 -13.267 6.196 1.00 90.69 99 ASP A N 1
ATOM 753 C CA . ASP A 1 99 ? 19.169 -13.633 7.526 1.00 90.69 99 ASP A CA 1
ATOM 754 C C . ASP A 1 99 ? 18.114 -13.589 8.653 1.00 90.69 99 ASP A C 1
ATOM 756 O O . ASP A 1 99 ? 18.456 -13.327 9.804 1.00 90.69 99 ASP A O 1
ATOM 760 N N . GLY A 1 100 ? 16.827 -13.805 8.345 1.00 88.81 100 GLY A N 1
ATOM 761 C CA . GLY A 1 100 ? 15.783 -13.939 9.379 1.00 88.81 100 GLY A CA 1
ATOM 762 C C . GLY A 1 100 ? 14.516 -13.103 9.192 1.00 88.81 100 GLY A C 1
ATOM 763 O O . GLY A 1 100 ? 13.951 -12.637 10.179 1.00 88.81 100 GLY A O 1
ATOM 764 N N . GLY A 1 101 ? 14.054 -12.894 7.956 1.00 91.56 101 GLY A N 1
ATOM 765 C CA . GLY A 1 101 ? 12.755 -12.260 7.715 1.00 91.56 101 GLY A CA 1
ATOM 766 C C . GLY A 1 101 ? 11.592 -13.058 8.318 1.00 91.56 101 GLY A C 1
ATOM 767 O O . GLY A 1 101 ? 11.582 -14.288 8.258 1.00 91.56 101 GLY A O 1
ATOM 768 N N . LEU A 1 102 ? 10.606 -12.355 8.885 1.00 93.62 102 LEU A N 1
ATOM 769 C CA . LEU A 1 102 ? 9.463 -12.967 9.580 1.00 93.62 102 LEU A CA 1
ATOM 770 C C . LEU A 1 102 ? 8.510 -13.754 8.662 1.00 93.62 102 LEU A C 1
ATOM 772 O O . LEU A 1 102 ? 7.892 -14.715 9.109 1.00 93.62 102 LEU A O 1
ATOM 776 N N . LEU A 1 103 ? 8.354 -13.330 7.405 1.00 93.12 103 LEU A N 1
ATOM 777 C CA . LEU A 1 103 ? 7.496 -13.978 6.404 1.00 93.12 103 LEU A CA 1
ATOM 778 C C . LEU A 1 103 ? 8.294 -14.865 5.448 1.00 93.12 103 LEU A C 1
ATOM 780 O O . LEU A 1 103 ? 7.848 -15.954 5.102 1.00 93.12 103 LEU A O 1
ATOM 784 N N . LEU A 1 104 ? 9.451 -14.382 4.991 1.00 93.94 104 LEU A N 1
ATOM 785 C CA . LEU A 1 104 ? 10.306 -15.059 4.017 1.00 93.94 104 LEU A CA 1
ATOM 786 C C . LEU A 1 104 ? 11.775 -14.873 4.409 1.00 93.94 104 LEU A C 1
ATOM 788 O O . LEU A 1 104 ? 12.221 -13.748 4.658 1.00 93.94 104 LEU A O 1
ATOM 792 N N . SER A 1 105 ? 12.536 -15.968 4.394 1.00 94.75 105 SER A N 1
ATOM 793 C CA . SER A 1 105 ? 13.968 -15.993 4.712 1.00 94.75 105 SER A CA 1
ATOM 794 C C . SER A 1 105 ? 14.777 -16.851 3.730 1.00 94.75 105 SER A C 1
ATOM 796 O O . SER A 1 105 ? 14.219 -17.505 2.845 1.00 94.75 105 SER A O 1
ATOM 798 N N . GLY A 1 106 ? 16.108 -16.794 3.834 1.00 93.31 106 GLY A N 1
ATOM 799 C CA . GLY A 1 106 ? 17.031 -17.512 2.954 1.00 93.31 106 GLY A CA 1
ATOM 800 C C . GLY A 1 106 ? 17.051 -16.996 1.510 1.00 93.31 106 GLY A C 1
ATOM 801 O O . GLY A 1 106 ? 16.785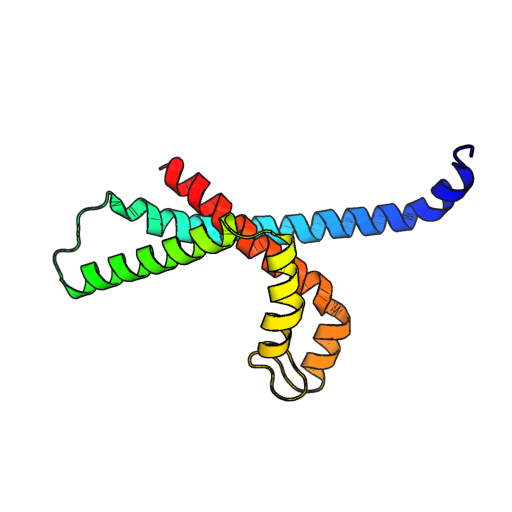 -15.822 1.238 1.00 93.31 106 GLY A O 1
ATOM 802 N N . GLU A 1 107 ? 17.374 -17.886 0.57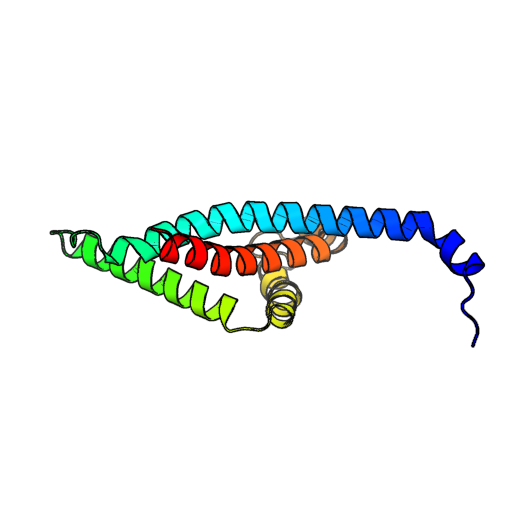0 1.00 93.12 107 GLU A N 1
ATOM 803 C CA . GLU A 1 107 ? 17.545 -17.535 -0.848 1.00 93.12 107 GLU A CA 1
ATOM 804 C C . GLU A 1 107 ? 16.241 -17.032 -1.488 1.00 93.12 107 GLU A C 1
ATOM 806 O O . GLU A 1 107 ? 16.256 -16.058 -2.237 1.00 93.12 107 GLU A O 1
ATOM 811 N N . ALA A 1 108 ? 15.091 -17.595 -1.099 1.00 92.69 108 ALA A N 1
ATOM 812 C CA . ALA A 1 108 ? 13.783 -17.154 -1.586 1.00 92.69 108 ALA A CA 1
ATOM 813 C C . ALA A 1 108 ? 13.491 -15.683 -1.232 1.00 92.69 108 ALA A C 1
ATOM 815 O O . ALA A 1 108 ? 12.945 -14.933 -2.042 1.00 92.69 108 ALA A O 1
ATOM 816 N N . ALA A 1 109 ? 13.894 -15.234 -0.037 1.00 93.31 109 ALA A N 1
ATOM 817 C CA . ALA A 1 109 ? 13.756 -13.835 0.362 1.00 93.31 109 ALA A CA 1
ATOM 818 C C . ALA A 1 109 ? 14.656 -12.911 -0.464 1.00 93.31 109 ALA A C 1
ATOM 820 O O . ALA A 1 109 ? 14.252 -11.799 -0.817 1.00 93.31 109 ALA A O 1
ATOM 821 N N . ARG A 1 110 ? 15.873 -13.365 -0.783 1.00 92.88 110 ARG A N 1
ATOM 822 C CA . ARG A 1 110 ? 16.808 -12.622 -1.631 1.00 92.88 110 ARG A CA 1
ATOM 823 C C . ARG A 1 110 ? 16.245 -12.452 -3.038 1.00 92.88 110 ARG A C 1
ATOM 825 O O . ARG A 1 110 ? 16.181 -11.323 -3.524 1.00 92.88 110 ARG A O 1
ATOM 832 N N . GLU A 1 111 ? 15.796 -13.546 -3.643 1.00 94.44 111 GLU A N 1
ATOM 833 C CA . GLU A 1 111 ? 15.212 -13.554 -4.981 1.00 94.44 111 GLU A CA 1
ATOM 834 C C . GLU A 1 111 ? 13.977 -12.653 -5.046 1.00 94.44 111 GLU A C 1
ATOM 836 O O . GLU A 1 111 ? 13.902 -11.773 -5.906 1.00 94.44 111 GLU A O 1
ATOM 841 N N . PHE A 1 112 ? 13.052 -12.782 -4.089 1.00 94.12 112 PHE A N 1
ATOM 842 C CA . PHE A 1 112 ? 11.841 -11.962 -4.032 1.00 94.12 112 PHE A CA 1
ATOM 843 C C . PHE A 1 112 ? 12.155 -10.464 -3.958 1.00 94.12 112 PHE A C 1
ATOM 845 O O . PHE A 1 112 ? 11.578 -9.662 -4.695 1.00 94.12 112 PHE A O 1
ATOM 852 N N . ARG A 1 113 ? 13.094 -10.060 -3.092 1.00 92.25 113 ARG A N 1
ATOM 853 C CA . ARG A 1 113 ? 13.472 -8.645 -2.952 1.00 92.25 113 ARG A CA 1
ATOM 854 C C . ARG A 1 113 ? 14.075 -8.079 -4.232 1.00 92.25 113 ARG A C 1
ATOM 856 O O . ARG A 1 113 ? 13.796 -6.928 -4.556 1.00 92.25 113 ARG A O 1
ATOM 863 N N . GLN A 1 114 ? 14.891 -8.865 -4.933 1.00 92.50 114 GLN A N 1
ATOM 864 C CA . GLN A 1 114 ? 15.555 -8.436 -6.165 1.00 92.50 114 GLN A CA 1
ATOM 865 C C . GLN A 1 114 ? 14.583 -8.322 -7.342 1.00 92.50 114 GLN A C 1
ATOM 867 O O . GLN A 1 114 ? 14.695 -7.393 -8.135 1.00 92.50 114 GLN A O 1
ATOM 872 N N . SER A 1 115 ? 13.629 -9.246 -7.441 1.00 93.50 115 SER A N 1
ATOM 873 C CA . SER A 1 115 ? 12.714 -9.345 -8.583 1.00 93.50 115 SER A CA 1
ATOM 874 C C . SER A 1 115 ? 11.430 -8.527 -8.409 1.00 93.50 115 SER A C 1
ATOM 876 O O . SER A 1 115 ? 10.990 -7.873 -9.349 1.00 93.50 115 SER A O 1
ATOM 878 N N . HIS A 1 116 ? 10.848 -8.510 -7.207 1.00 94.00 116 HIS A N 1
ATOM 879 C CA . HIS A 1 116 ? 9.508 -7.956 -6.963 1.00 94.00 116 HIS A CA 1
ATOM 880 C C . HIS A 1 116 ? 9.468 -6.900 -5.848 1.00 94.00 116 HIS A C 1
ATOM 882 O O . HIS A 1 116 ? 8.427 -6.280 -5.619 1.00 94.00 116 HIS A O 1
ATOM 888 N N . GLY A 1 117 ? 10.582 -6.658 -5.149 1.00 93.19 117 GLY A N 1
ATOM 889 C CA . GLY A 1 117 ? 10.602 -5.869 -3.914 1.00 93.19 117 GLY A CA 1
ATOM 890 C C . GLY A 1 117 ? 10.058 -4.446 -4.061 1.00 93.19 117 GLY A C 1
ATOM 891 O O . GLY A 1 117 ? 9.263 -4.009 -3.228 1.00 93.19 117 GLY A O 1
ATOM 892 N N . ALA A 1 118 ? 10.445 -3.725 -5.117 1.00 94.56 118 ALA A N 1
ATOM 893 C CA . ALA A 1 118 ? 9.993 -2.350 -5.345 1.00 94.56 118 ALA A CA 1
ATOM 894 C C . ALA A 1 118 ? 8.491 -2.279 -5.661 1.00 94.56 118 ALA A C 1
ATOM 896 O O . ALA A 1 118 ? 7.767 -1.512 -5.025 1.00 94.56 118 ALA A O 1
ATOM 897 N N . PHE A 1 119 ? 8.019 -3.123 -6.585 1.00 95.94 119 PHE A N 1
ATOM 898 C CA . PHE A 1 119 ? 6.605 -3.196 -6.951 1.00 95.94 119 PHE A CA 1
ATOM 899 C C . PHE A 1 119 ? 5.742 -3.564 -5.742 1.00 95.94 119 PHE A C 1
ATOM 901 O O . PHE A 1 119 ? 4.794 -2.849 -5.427 1.00 95.94 119 PHE A O 1
ATOM 908 N N . PHE A 1 120 ? 6.115 -4.617 -5.007 1.00 95.88 120 PHE A N 1
ATOM 909 C CA . PHE A 1 120 ? 5.374 -5.064 -3.829 1.00 95.88 120 PHE A CA 1
ATOM 910 C C . PHE A 1 120 ? 5.330 -3.995 -2.731 1.00 95.88 120 PHE A C 1
ATOM 912 O O . PHE A 1 120 ? 4.277 -3.751 -2.147 1.00 95.88 120 PHE A O 1
ATOM 919 N N . SER A 1 121 ? 6.449 -3.305 -2.483 1.00 96.94 121 SER A N 1
ATOM 920 C CA . SER A 1 121 ? 6.502 -2.217 -1.495 1.00 96.94 121 SER A CA 1
ATOM 921 C C . SER A 1 121 ? 5.574 -1.064 -1.870 1.00 96.94 121 SER A C 1
ATOM 923 O O . SER A 1 121 ? 4.832 -0.566 -1.024 1.00 96.94 121 SER A O 1
ATOM 925 N N . GLY A 1 122 ? 5.602 -0.650 -3.141 1.00 97.12 122 GLY A N 1
ATOM 926 C CA . GLY A 1 122 ? 4.728 0.399 -3.655 1.00 97.12 122 GLY A CA 1
ATOM 927 C C . GLY A 1 122 ? 3.259 -0.009 -3.584 1.00 97.12 122 GLY A C 1
ATOM 928 O O . GLY A 1 122 ? 2.448 0.739 -3.045 1.00 97.12 122 GLY A O 1
ATOM 929 N N . ALA A 1 123 ? 2.926 -1.216 -4.047 1.00 97.94 123 ALA A N 1
ATOM 930 C CA . ALA A 1 123 ? 1.571 -1.753 -4.007 1.00 97.94 123 ALA A CA 1
ATOM 931 C C . ALA A 1 123 ? 1.037 -1.818 -2.570 1.00 97.94 123 ALA A C 1
ATOM 933 O O . ALA A 1 123 ? -0.076 -1.363 -2.316 1.00 97.94 123 ALA A O 1
ATOM 934 N N . LEU A 1 124 ? 1.833 -2.308 -1.615 1.00 97.62 124 LEU A N 1
ATOM 935 C CA . LEU A 1 124 ? 1.448 -2.388 -0.206 1.00 97.62 124 LEU A CA 1
ATOM 936 C C . LEU A 1 124 ? 1.218 -0.998 0.399 1.00 97.62 124 LEU A C 1
ATOM 938 O O . LEU A 1 124 ? 0.159 -0.752 0.976 1.00 97.62 124 LEU A O 1
ATOM 942 N N . ALA A 1 125 ? 2.165 -0.072 0.229 1.00 98.12 125 ALA A N 1
ATOM 943 C CA . ALA A 1 125 ? 2.041 1.288 0.753 1.00 98.12 125 ALA A CA 1
ATOM 944 C C . ALA A 1 125 ? 0.817 2.016 0.173 1.00 98.12 125 ALA A C 1
ATOM 946 O O . ALA A 1 125 ? 0.038 2.608 0.920 1.00 98.12 125 ALA A O 1
ATOM 947 N N . LEU A 1 126 ? 0.607 1.920 -1.144 1.00 98.31 126 LEU A N 1
ATOM 948 C CA . LEU A 1 126 ? -0.545 2.511 -1.825 1.00 98.31 126 LEU A CA 1
ATOM 949 C C . LEU A 1 126 ? -1.863 1.865 -1.385 1.00 98.31 126 LEU A C 1
ATOM 951 O O . LEU A 1 126 ? -2.834 2.583 -1.172 1.00 98.31 126 LEU A O 1
ATOM 955 N N . SER A 1 127 ? -1.898 0.543 -1.188 1.00 98.50 127 SER A N 1
ATOM 956 C CA . SER A 1 127 ? -3.088 -0.168 -0.693 1.00 98.50 127 SER A CA 1
ATOM 957 C C . SER A 1 127 ? -3.475 0.290 0.712 1.00 98.50 127 SER A C 1
ATOM 959 O O . SER A 1 127 ? -4.647 0.543 0.981 1.00 98.50 127 SER A O 1
ATOM 961 N N . MET A 1 128 ? -2.495 0.421 1.615 1.00 98.25 128 MET A N 1
ATOM 962 C CA . MET A 1 128 ? -2.736 0.896 2.980 1.00 98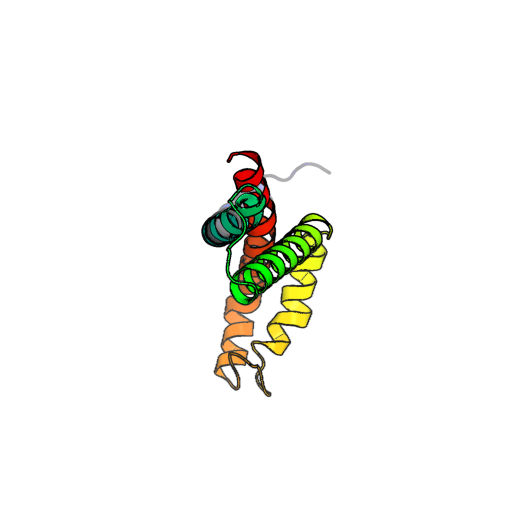.25 128 MET A CA 1
ATOM 963 C C . MET A 1 128 ? -3.173 2.363 2.988 1.00 98.25 128 MET A C 1
ATOM 965 O O . MET A 1 128 ? -4.102 2.730 3.701 1.00 98.25 128 MET A O 1
ATOM 969 N N . ASN A 1 129 ? -2.552 3.203 2.162 1.00 98.38 129 ASN A N 1
ATOM 970 C CA . ASN A 1 129 ? -2.982 4.585 2.016 1.00 98.38 129 ASN A CA 1
ATOM 971 C C . ASN A 1 129 ? -4.431 4.662 1.507 1.00 98.38 129 ASN A C 1
ATOM 973 O O . ASN A 1 129 ? -5.287 5.251 2.166 1.00 98.38 129 ASN A O 1
ATOM 977 N N . ALA A 1 130 ? -4.729 3.989 0.391 1.00 98.31 130 ALA A N 1
ATOM 978 C CA . ALA A 1 130 ? -6.058 3.945 -0.207 1.00 98.31 130 ALA A CA 1
ATOM 979 C C . ALA A 1 130 ? -7.112 3.410 0.772 1.00 98.31 130 ALA A C 1
ATOM 981 O O . ALA A 1 130 ? -8.181 4.004 0.890 1.00 98.31 130 ALA A O 1
ATOM 982 N N . GLY A 1 131 ? -6.803 2.353 1.529 1.00 98.25 131 GLY A N 1
ATOM 983 C CA . GLY A 1 131 ? -7.707 1.789 2.532 1.00 98.25 131 GLY A CA 1
ATOM 984 C C . GLY A 1 131 ? -8.116 2.783 3.615 1.00 98.25 131 GLY A C 1
ATOM 985 O O . GLY A 1 131 ? -9.291 2.845 3.972 1.00 98.25 131 GLY A O 1
ATOM 986 N N . ALA A 1 132 ? -7.197 3.628 4.084 1.00 98.12 132 ALA A N 1
ATOM 987 C CA . ALA A 1 132 ? -7.517 4.665 5.062 1.00 98.12 132 ALA A CA 1
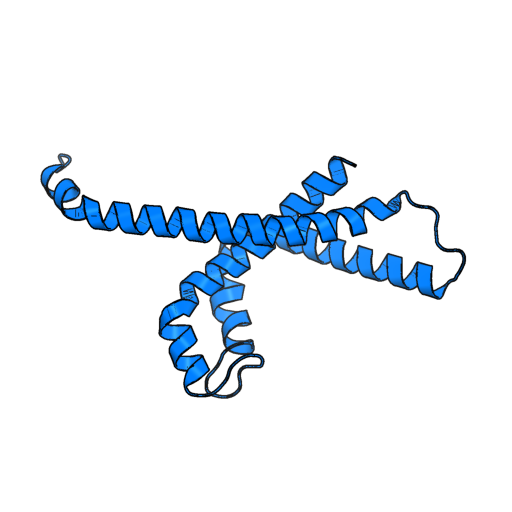ATOM 988 C C . ALA A 1 132 ? -8.447 5.756 4.502 1.00 98.12 132 ALA A C 1
ATOM 990 O O . ALA A 1 132 ? -9.370 6.186 5.195 1.00 98.12 132 ALA A O 1
ATOM 991 N N . TYR A 1 133 ? -8.242 6.193 3.253 1.00 97.88 133 TYR A N 1
ATOM 992 C CA . TYR A 1 133 ? -9.140 7.161 2.610 1.00 97.88 133 TYR A CA 1
ATOM 993 C C . TYR A 1 133 ? -10.507 6.549 2.292 1.00 97.88 133 TYR A C 1
ATOM 995 O O . TYR A 1 133 ? -11.531 7.164 2.581 1.00 97.88 133 TYR A O 1
ATOM 1003 N N . ILE A 1 134 ? -10.537 5.328 1.752 1.00 97.81 134 ILE A N 1
ATOM 1004 C CA . ILE A 1 134 ? -11.779 4.624 1.419 1.00 97.81 134 ILE A CA 1
ATOM 1005 C C . ILE A 1 134 ? -12.593 4.336 2.683 1.00 97.81 134 ILE A C 1
ATOM 1007 O O . ILE A 1 134 ? -13.800 4.548 2.673 1.00 97.81 134 ILE A O 1
ATOM 1011 N N . SER A 1 135 ? -11.953 3.947 3.791 1.00 97.19 135 SER A N 1
ATOM 1012 C CA . SER A 1 135 ? -12.627 3.768 5.085 1.00 97.19 135 SER A CA 1
ATOM 1013 C C . SER A 1 135 ? -13.427 4.997 5.500 1.00 97.19 135 SER A C 1
ATOM 1015 O O . SER A 1 135 ? -14.543 4.871 5.993 1.00 97.19 135 SER A O 1
ATOM 1017 N N . GLU A 1 136 ? -12.875 6.188 5.292 1.00 96.50 136 GLU A N 1
ATOM 1018 C CA . GLU A 1 136 ? -13.524 7.443 5.671 1.00 96.50 136 GLU A CA 1
ATOM 1019 C C . GLU A 1 136 ? -14.595 7.879 4.676 1.00 96.50 136 GLU A C 1
ATOM 1021 O O . GLU A 1 136 ? -15.593 8.462 5.088 1.00 96.50 136 GLU A O 1
ATOM 1026 N N . ILE A 1 137 ? -14.429 7.550 3.391 1.00 95.56 137 ILE A N 1
ATOM 1027 C CA . ILE A 1 137 ? -15.485 7.710 2.384 1.00 95.56 137 ILE A CA 1
ATOM 1028 C C . ILE A 1 137 ? -16.692 6.843 2.753 1.00 95.56 137 ILE A C 1
ATOM 1030 O O . ILE A 1 137 ? -17.813 7.342 2.765 1.00 95.56 137 ILE A O 1
ATOM 1034 N N . PHE A 1 138 ? -16.469 5.572 3.102 1.00 93.19 138 PHE A N 1
ATOM 1035 C CA . PHE A 1 138 ? -17.542 4.676 3.532 1.00 93.19 138 PHE A CA 1
ATOM 1036 C C . PHE A 1 138 ? -18.186 5.162 4.827 1.00 93.19 138 PHE A C 1
ATOM 1038 O O . PHE A 1 138 ? -19.400 5.299 4.858 1.00 93.19 138 PHE A O 1
ATOM 1045 N N . ARG A 1 139 ? -17.393 5.502 5.853 1.00 92.25 139 ARG A N 1
ATOM 1046 C CA . ARG A 1 139 ? -17.907 5.998 7.140 1.00 92.25 139 ARG A CA 1
ATOM 1047 C C . ARG A 1 139 ? -18.725 7.284 7.023 1.00 92.25 139 ARG A C 1
ATOM 1049 O O . ARG A 1 139 ? -19.618 7.507 7.822 1.00 92.25 139 ARG A O 1
ATOM 1056 N N . ALA A 1 140 ? -18.398 8.161 6.078 1.00 89.62 140 ALA A N 1
ATOM 1057 C CA . ALA A 1 140 ? -19.173 9.378 5.842 1.00 89.62 140 ALA A CA 1
ATOM 1058 C C . ALA A 1 140 ? -20.427 9.144 4.980 1.00 89.62 140 ALA A C 1
ATOM 1060 O O . ALA A 1 140 ? -21.276 10.029 4.901 1.00 89.62 140 ALA A O 1
ATOM 1061 N N . GLY A 1 141 ? -20.508 8.004 4.289 1.00 86.44 141 GLY A N 1
ATOM 1062 C CA . GLY A 1 141 ? -21.607 7.662 3.388 1.00 86.44 141 GLY A CA 1
ATOM 1063 C C . GLY A 1 141 ? -22.707 6.798 4.010 1.00 86.44 141 GLY A C 1
ATOM 1064 O O . GLY A 1 141 ? -23.782 6.715 3.415 1.00 86.44 141 GLY A O 1
ATOM 1065 N N . ILE A 1 142 ? -22.447 6.161 5.157 1.00 79.94 142 ILE A N 1
ATOM 1066 C CA . ILE A 1 142 ? -23.417 5.372 5.938 1.00 79.94 142 ILE A CA 1
ATOM 1067 C C . ILE A 1 142 ? -23.716 6.043 7.273 1.00 79.94 142 ILE A C 1
ATOM 1069 O O . ILE A 1 142 ? -24.869 5.886 7.728 1.00 79.94 142 ILE A O 1
#